Protein AF-A0A1V3X0R5-F1 (afdb_monomer)

Organism: Mycobacterium kansasii (NCBI:txid1768)

Radius of gyration: 15.42 Å; Cα contacts (8 Å, |Δi|>4): 188; chains: 1; bounding box: 32×33×42 Å

Sequence (121 aa):
MGLELEAHCYDPADPFRRPGWDEITDVLDWVSPLPGGSAVSVEPGGAVELSGPPCDGVVAAIDAMNRDQAVLRPAFADAGLGLVFLGADPLRPTKRINPGPRYRAMEQFFAASDSGAAGRR

Secondary structure (DSSP, 8-state):
---EEEEEEE-SS-TTSPPPHHHHHHHHHHHPSPTT--EEEE-TTSEEEEEPPP-SSHHHHHHHHHHHHHHHHHHHHHTT-EEE--SS-SSS--------HHHHHHHHHHHHTSGGGGG--

InterPro domains:
  IPR006336 Glutamate--cysteine ligase, GCS2 [PF04107] (1-120)
  IPR014746 Glutamine synthetase/guanido kinase, catalytic domain [SSF55931] (1-110)
  IPR035434 Glutamate--cysteine ligase, bacteria and plant [PTHR34378] (16-113)

Nearest PDB structures (foldseek):
  1r8g-assembly1_A  TM=8.107E-01  e=7.255E-03  Escherichia coli
  1r8g-assembly1_B  TM=7.987E-01  e=6.813E-03  Escherichia coli
  3o6x-assembly1_E  TM=6.844E-01  e=8.456E-02  Bacteroides fragilis NCTC 9343
  1yz7-assembly1_A  TM=6.116E-01  e=3.972E-02  Pyrococcus abyssi

Solvent-accessible surface area (backbone atoms only — not comparable to full-atom values): 6959 Å² total; per-residue (Å²): 71,64,52,73,51,56,21,44,50,31,28,79,92,42,66,74,49,73,64,52,50,64,71,53,49,62,51,51,70,71,55,62,83,35,91,37,54,37,50,76,50,71,44,52,64,42,27,43,33,37,45,35,52,76,29,90,42,70,65,53,31,51,54,23,52,52,49,33,49,65,54,51,52,55,53,36,44,76,72,60,30,40,77,44,78,54,99,64,71,90,76,48,79,83,54,78,51,54,87,51,69,70,58,50,52,50,52,52,48,31,63,73,66,67,57,52,56,82,70,66,129

Mean predicted aligned error: 4.79 Å

Foldseek 3Di:
DKDKFWWQKAQPVDRQDHDAPCLLVVLVVPCPPFPLRWDWDADQQGIIMTIGDDDDDDVSNVVSVVSRCVSSQVSQVVSNMGIGGDPDSPRYARDGRDPDPVVVVVVVVCVVVVVVCVRPD

pLDDT: mean 92.12, std 12.57, range [36.5, 98.5]

Structure (mmCIF, N/CA/C/O backbone):
data_AF-A0A1V3X0R5-F1
#
_entry.id   AF-A0A1V3X0R5-F1
#
loop_
_atom_site.group_PDB
_atom_site.id
_atom_site.type_symbol
_atom_site.label_atom_id
_atom_site.label_alt_id
_atom_site.label_comp_id
_atom_site.label_asym_id
_atom_site.label_entity_id
_atom_site.label_seq_id
_atom_site.pdbx_PDB_ins_code
_atom_site.Cartn_x
_atom_site.Cartn_y
_atom_site.Cartn_z
_atom_site.occupancy
_atom_site.B_iso_or_equiv
_atom_site.auth_seq_id
_atom_site.auth_comp_id
_atom_site.auth_asym_id
_atom_site.auth_atom_id
_atom_site.pdbx_PDB_model_num
ATOM 1 N N . MET A 1 1 ? -7.974 14.397 12.613 1.00 93.12 1 MET A N 1
ATOM 2 C CA . MET A 1 1 ? -6.610 14.176 12.084 1.00 93.12 1 MET A CA 1
ATOM 3 C C . MET A 1 1 ? -6.658 12.938 11.203 1.00 93.12 1 MET A C 1
ATOM 5 O O . MET A 1 1 ? -7.240 11.968 11.661 1.00 93.12 1 MET A O 1
A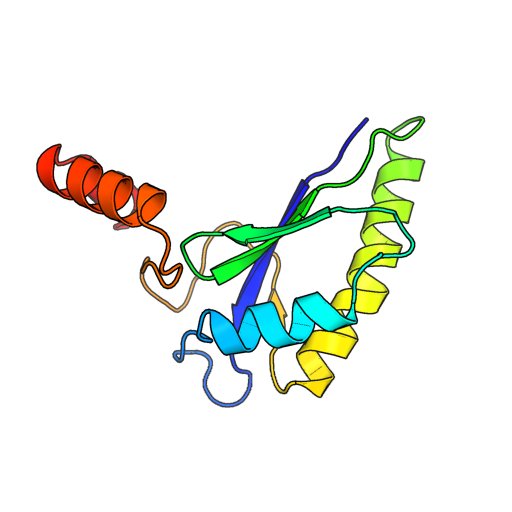TOM 9 N N . GLY A 1 2 ? -6.153 12.991 9.968 1.00 94.12 2 GLY A N 1
ATOM 10 C CA . GLY A 1 2 ? -6.056 11.827 9.075 1.00 94.12 2 GLY A CA 1
ATOM 11 C C . GLY A 1 2 ? -4.593 11.457 8.830 1.00 94.12 2 GLY A C 1
ATOM 12 O O . GLY A 1 2 ? -3.733 12.340 8.866 1.00 94.12 2 GLY A O 1
ATOM 13 N N . LEU A 1 3 ? -4.323 10.169 8.622 1.00 97.75 3 LEU A N 1
ATOM 14 C CA . LEU A 1 3 ? -2.995 9.643 8.309 1.00 97.75 3 LEU A CA 1
ATOM 15 C C . LEU A 1 3 ? -3.035 8.918 6.973 1.00 97.75 3 LEU A C 1
ATOM 17 O O . LEU A 1 3 ? -3.980 8.179 6.708 1.00 97.75 3 LEU A O 1
ATOM 21 N N . GLU A 1 4 ? -1.971 9.082 6.199 1.00 97.94 4 GLU A N 1
ATOM 22 C CA . GLU A 1 4 ? -1.746 8.344 4.962 1.00 97.94 4 GLU A CA 1
ATOM 23 C C . GLU A 1 4 ? -0.385 7.660 5.039 1.00 97.94 4 GLU A C 1
ATOM 25 O O . GLU A 1 4 ? 0.580 8.246 5.540 1.00 97.94 4 GLU A O 1
ATOM 30 N N . LEU A 1 5 ? -0.324 6.403 4.605 1.00 97.50 5 LEU A N 1
ATOM 31 C CA . LEU A 1 5 ? 0.904 5.616 4.560 1.00 97.50 5 LEU A CA 1
ATOM 32 C C . LEU A 1 5 ? 0.978 4.829 3.258 1.00 97.50 5 LEU A C 1
ATOM 34 O O . LEU A 1 5 ? -0.001 4.210 2.851 1.00 97.50 5 LEU A O 1
ATOM 38 N N . GLU A 1 6 ? 2.177 4.757 2.692 1.00 97.81 6 GLU A N 1
ATOM 39 C CA . GLU A 1 6 ? 2.476 3.940 1.520 1.00 97.81 6 GLU A CA 1
ATOM 40 C C . GLU A 1 6 ? 3.454 2.818 1.876 1.00 97.81 6 GLU A C 1
ATOM 42 O O . GLU A 1 6 ? 4.437 3.016 2.600 1.00 97.81 6 GLU A O 1
ATOM 47 N N . ALA A 1 7 ? 3.201 1.630 1.332 1.00 97.88 7 ALA A N 1
ATOM 48 C CA . ALA A 1 7 ? 4.095 0.488 1.416 1.00 97.88 7 ALA A CA 1
ATOM 49 C C . ALA A 1 7 ? 4.480 -0.020 0.030 1.00 97.88 7 ALA A C 1
ATOM 51 O O . ALA A 1 7 ? 3.631 -0.284 -0.820 1.00 97.88 7 ALA A O 1
ATOM 52 N N . HIS A 1 8 ? 5.769 -0.262 -0.181 1.00 97.69 8 HIS A N 1
ATOM 53 C CA . HIS A 1 8 ? 6.229 -0.985 -1.354 1.00 97.69 8 HIS A CA 1
ATOM 54 C C . HIS A 1 8 ? 5.848 -2.461 -1.239 1.00 97.69 8 HIS A C 1
ATOM 56 O O . HIS A 1 8 ? 6.253 -3.145 -0.294 1.00 97.69 8 HIS A O 1
ATOM 62 N N . CYS A 1 9 ? 5.115 -2.958 -2.236 1.00 97.75 9 CYS A N 1
ATOM 63 C CA . CYS A 1 9 ? 4.867 -4.381 -2.398 1.00 97.75 9 CYS A CA 1
ATOM 64 C C . CYS A 1 9 ? 6.084 -5.056 -3.043 1.00 97.75 9 CYS A C 1
ATOM 66 O O . CYS A 1 9 ? 6.635 -4.563 -4.036 1.00 97.75 9 CYS A O 1
ATOM 68 N N . TYR A 1 10 ? 6.530 -6.181 -2.498 1.00 97.88 10 TYR A N 1
ATOM 69 C CA . TYR A 1 10 ? 7.657 -6.946 -3.029 1.00 97.88 10 TYR A CA 1
ATOM 70 C C . TYR A 1 10 ? 7.381 -8.445 -2.995 1.00 97.88 10 TYR A C 1
ATOM 72 O O . TYR A 1 10 ? 6.524 -8.906 -2.248 1.00 97.88 10 TYR A O 1
ATOM 80 N N . ASP A 1 11 ? 8.102 -9.189 -3.826 1.00 98.00 11 ASP A N 1
ATOM 81 C CA . ASP A 1 11 ? 8.097 -10.646 -3.800 1.00 98.00 11 ASP A CA 1
ATOM 82 C C . ASP A 1 11 ? 9.225 -11.124 -2.863 1.00 98.00 11 ASP A C 1
ATOM 84 O O . ASP A 1 11 ? 10.393 -10.815 -3.115 1.00 98.00 11 ASP A O 1
ATOM 88 N N . PRO A 1 12 ? 8.924 -11.836 -1.763 1.00 97.56 12 PRO A N 1
ATOM 89 C CA . PRO A 1 12 ? 9.945 -12.355 -0.858 1.00 97.56 12 PRO A CA 1
ATOM 90 C C . PRO A 1 12 ? 10.879 -13.400 -1.489 1.00 97.56 12 PRO A C 1
ATOM 92 O O . PRO A 1 12 ? 12.005 -13.550 -1.017 1.00 97.56 12 PRO A O 1
ATOM 95 N N . ALA A 1 13 ? 10.436 -14.124 -2.523 1.00 97.88 13 ALA A N 1
ATOM 96 C CA . ALA A 1 13 ? 11.241 -15.109 -3.244 1.00 97.88 13 ALA A CA 1
ATOM 97 C C . ALA A 1 13 ? 12.154 -14.465 -4.302 1.00 97.88 13 ALA A C 1
ATOM 99 O O . ALA A 1 13 ? 13.220 -15.006 -4.597 1.00 97.88 13 ALA A O 1
ATOM 100 N N . ASP A 1 14 ? 11.770 -13.302 -4.836 1.00 97.75 14 ASP A N 1
ATOM 101 C CA . ASP A 1 14 ? 12.593 -12.487 -5.737 1.00 97.75 14 ASP A CA 1
ATOM 102 C C . ASP A 1 14 ? 12.389 -10.978 -5.480 1.00 97.75 14 ASP A C 1
ATOM 104 O O . ASP A 1 14 ? 11.569 -10.333 -6.141 1.00 97.75 14 ASP A O 1
ATOM 108 N N . PRO A 1 15 ? 13.166 -10.364 -4.565 1.00 95.81 15 PRO A N 1
ATOM 109 C CA . PRO A 1 15 ? 13.003 -8.952 -4.207 1.00 9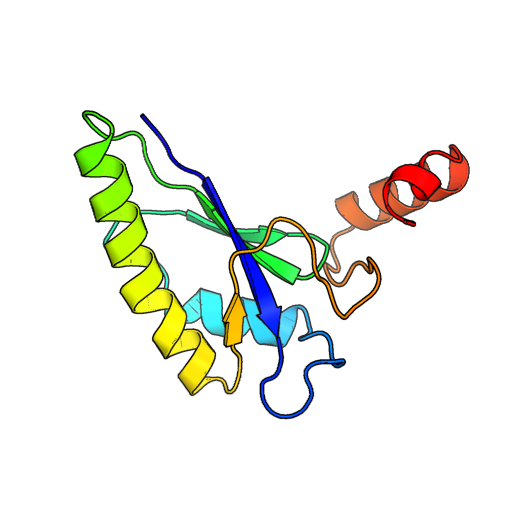5.81 15 PRO A CA 1
ATOM 110 C C . PRO A 1 15 ? 13.230 -7.959 -5.357 1.00 95.81 15 PRO A C 1
ATOM 112 O O . PRO A 1 15 ? 12.821 -6.800 -5.253 1.00 95.81 15 PRO A O 1
ATOM 115 N N . PHE A 1 16 ? 13.877 -8.379 -6.452 1.00 96.12 16 PHE A N 1
ATOM 116 C CA . PHE A 1 16 ? 14.064 -7.543 -7.640 1.00 96.12 16 PHE A CA 1
ATOM 117 C C . PHE A 1 16 ? 12.846 -7.576 -8.568 1.00 96.12 16 PHE A C 1
ATOM 119 O O . PHE A 1 16 ? 12.643 -6.637 -9.349 1.00 96.12 16 PHE A O 1
ATOM 126 N N . ARG A 1 17 ? 11.991 -8.603 -8.463 1.00 96.19 17 ARG A N 1
ATOM 127 C CA . ARG A 1 17 ? 10.705 -8.644 -9.158 1.00 96.19 17 ARG A CA 1
ATOM 128 C C . ARG A 1 17 ? 9.781 -7.566 -8.597 1.00 96.19 17 ARG A C 1
ATOM 130 O O . ARG A 1 17 ? 9.627 -7.375 -7.389 1.00 96.19 17 ARG A O 1
ATOM 137 N N . ARG A 1 18 ? 9.133 -6.832 -9.499 1.00 96.38 18 ARG A N 1
ATOM 138 C CA . ARG A 1 18 ? 8.031 -5.929 -9.155 1.00 96.38 18 ARG A CA 1
ATOM 139 C C . ARG A 1 18 ? 6.717 -6.705 -9.288 1.00 96.38 18 ARG A C 1
ATOM 141 O O . ARG A 1 18 ? 6.437 -7.123 -10.414 1.00 96.38 18 ARG A O 1
ATOM 148 N N . PRO A 1 19 ? 5.937 -6.885 -8.205 1.00 98.12 19 PRO A N 1
ATOM 149 C CA . PRO A 1 19 ? 4.580 -7.408 -8.307 1.00 98.12 19 PRO A CA 1
ATOM 150 C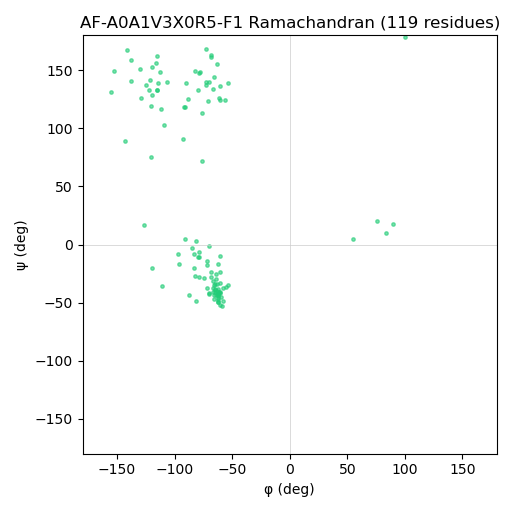 C . PRO A 1 19 ? 3.750 -6.583 -9.295 1.00 98.12 19 PRO A C 1
ATOM 152 O O . PRO A 1 19 ? 3.903 -5.360 -9.386 1.00 98.12 19 PRO A O 1
ATOM 155 N N . GLY A 1 20 ? 2.943 -7.270 -10.095 1.00 97.69 20 GLY A N 1
ATOM 156 C CA . GLY A 1 20 ? 2.068 -6.683 -11.096 1.00 97.69 20 GLY A CA 1
ATOM 157 C C . GLY A 1 20 ? 0.862 -5.979 -10.484 1.00 97.69 20 GLY A C 1
ATOM 158 O O . GLY A 1 20 ? 0.576 -6.110 -9.299 1.00 97.69 20 GLY A O 1
ATOM 159 N N . TRP A 1 21 ? 0.150 -5.220 -11.319 1.00 97.44 21 TRP A N 1
ATOM 160 C CA . TRP A 1 21 ? -1.073 -4.530 -10.909 1.00 97.44 21 TRP A CA 1
ATOM 161 C C . TRP A 1 21 ? -2.124 -5.524 -10.404 1.00 97.44 21 TRP A C 1
ATOM 163 O O . TRP A 1 21 ? -2.561 -5.396 -9.267 1.00 97.44 21 TRP A O 1
ATOM 173 N N . ASP A 1 22 ? -2.425 -6.543 -11.215 1.00 97.56 22 ASP A N 1
ATOM 174 C CA . ASP A 1 22 ? -3.448 -7.548 -10.906 1.00 97.56 22 ASP A CA 1
ATOM 175 C C . ASP A 1 22 ? -3.095 -8.340 -9.635 1.00 97.56 22 ASP A C 1
ATOM 177 O O . ASP A 1 22 ? -3.929 -8.467 -8.750 1.00 97.56 22 ASP A O 1
ATOM 181 N N . GLU A 1 23 ? -1.827 -8.751 -9.466 1.00 97.69 23 GLU A N 1
ATOM 182 C CA . GLU A 1 23 ? -1.360 -9.444 -8.248 1.00 97.69 23 GLU A CA 1
ATOM 183 C C . GLU A 1 23 ? -1.638 -8.645 -6.965 1.00 97.69 23 GLU A C 1
ATOM 185 O O . GLU A 1 23 ? -1.931 -9.228 -5.926 1.00 97.69 23 GLU A O 1
ATOM 190 N N . ILE A 1 24 ? -1.522 -7.314 -7.018 1.00 98.06 24 ILE A N 1
ATOM 191 C CA . ILE A 1 24 ? -1.753 -6.446 -5.858 1.00 98.06 24 ILE A CA 1
ATOM 192 C C . ILE A 1 24 ? -3.251 -6.204 -5.673 1.00 98.06 24 ILE A C 1
ATOM 194 O O . ILE A 1 24 ? -3.754 -6.335 -4.558 1.00 98.06 24 ILE A O 1
ATOM 198 N N . THR A 1 25 ? -3.969 -5.838 -6.739 1.00 97.06 25 THR A N 1
ATOM 199 C CA . THR A 1 25 ? -5.398 -5.513 -6.643 1.00 97.06 25 THR A CA 1
ATOM 200 C C . THR A 1 25 ? -6.238 -6.719 -6.254 1.00 97.06 25 THR A C 1
ATOM 202 O O . THR A 1 25 ? -7.155 -6.559 -5.455 1.00 97.06 25 THR A O 1
ATOM 205 N N . ASP A 1 26 ? -5.869 -7.917 -6.715 1.00 96.69 26 ASP A N 1
ATOM 206 C CA . ASP A 1 26 ? -6.549 -9.155 -6.340 1.00 96.69 26 ASP A CA 1
ATOM 207 C C . ASP A 1 26 ? -6.535 -9.354 -4.820 1.00 96.69 26 ASP A C 1
ATOM 209 O O . ASP A 1 26 ? -7.539 -9.777 -4.263 1.00 96.69 26 ASP A O 1
ATOM 213 N N . VAL A 1 27 ? -5.447 -9.004 -4.120 1.00 97.44 27 VAL A N 1
ATOM 214 C CA . VAL A 1 27 ? -5.390 -9.064 -2.646 1.00 97.44 27 VAL A CA 1
ATOM 215 C C . VAL A 1 27 ? -6.276 -7.990 -2.014 1.00 97.44 27 VAL A C 1
ATOM 217 O O . VAL A 1 27 ? -6.978 -8.258 -1.036 1.00 97.44 27 VAL A O 1
ATOM 220 N N . LEU A 1 28 ? -6.252 -6.771 -2.559 1.00 96.06 28 LEU A N 1
ATOM 221 C CA . LEU A 1 28 ? -7.000 -5.637 -2.011 1.00 96.06 28 LEU A CA 1
ATOM 222 C C . LEU A 1 28 ? -8.514 -5.819 -2.079 1.00 96.06 28 LEU A C 1
ATOM 224 O O . LEU A 1 28 ? -9.217 -5.401 -1.155 1.00 96.06 28 LEU A O 1
ATOM 228 N N . ASP A 1 29 ? -9.005 -6.488 -3.116 1.00 94.25 29 ASP A N 1
ATOM 229 C CA . ASP A 1 29 ? -10.428 -6.779 -3.278 1.00 94.25 29 ASP A CA 1
ATOM 230 C C . ASP A 1 29 ? -10.989 -7.639 -2.126 1.00 94.25 29 ASP A C 1
ATOM 232 O O . ASP A 1 29 ? -12.180 -7.559 -1.823 1.00 94.25 29 ASP A O 1
ATOM 236 N N . TRP A 1 30 ? -10.141 -8.403 -1.421 1.00 93.81 30 TRP A N 1
ATOM 237 C CA . TRP A 1 30 ? -10.550 -9.263 -0.300 1.00 93.81 30 TRP A CA 1
ATOM 238 C C . TRP A 1 30 ? -10.388 -8.644 1.089 1.00 93.81 30 TRP A C 1
ATOM 240 O O . TRP A 1 30 ? -10.966 -9.157 2.047 1.00 93.81 30 TRP A O 1
ATOM 250 N N . VAL A 1 31 ? -9.603 -7.572 1.235 1.00 92.81 31 VAL A N 1
ATOM 251 C CA . VAL A 1 31 ? -9.313 -6.974 2.555 1.00 92.81 31 VAL A CA 1
ATOM 252 C C . VAL A 1 31 ? -10.204 -5.783 2.899 1.00 92.81 31 VAL A C 1
ATOM 254 O O . VAL A 1 31 ? -10.170 -5.291 4.025 1.00 92.81 31 VAL A O 1
ATOM 257 N N . SER A 1 32 ? -11.010 -5.314 1.947 1.00 87.12 32 SER A N 1
ATOM 258 C CA . SER A 1 32 ? -11.922 -4.191 2.148 1.00 87.12 32 SER A CA 1
ATOM 259 C C . SER A 1 32 ? -13.307 -4.653 2.639 1.00 87.12 32 SER A C 1
ATOM 261 O O . SER A 1 32 ? -13.846 -5.627 2.110 1.00 87.12 32 SER A O 1
ATOM 263 N N . PRO A 1 33 ? -13.943 -3.949 3.598 1.00 94.88 33 PRO A N 1
ATOM 264 C CA . PRO A 1 33 ? -13.434 -2.783 4.320 1.00 94.88 33 PRO A CA 1
ATOM 265 C C . PRO A 1 33 ? -12.461 -3.159 5.449 1.00 94.88 33 PRO A C 1
ATOM 267 O O . PRO A 1 33 ? -12.640 -4.166 6.135 1.00 94.88 33 PRO A O 1
ATOM 270 N N . LEU A 1 34 ? -11.480 -2.289 5.700 1.00 97.56 34 LEU A N 1
ATOM 271 C CA . LEU A 1 34 ? -10.532 -2.451 6.801 1.00 97.56 34 LEU A CA 1
ATOM 272 C C . LEU A 1 34 ? -11.105 -1.958 8.152 1.00 97.56 34 LEU A C 1
ATOM 274 O O . LEU A 1 34 ? -11.910 -1.023 8.185 1.00 97.56 34 LEU A O 1
ATOM 278 N N . PRO A 1 35 ? -10.700 -2.549 9.293 1.00 97.75 35 PRO A N 1
ATOM 279 C CA . PRO A 1 35 ? -11.302 -2.282 10.609 1.00 97.75 35 PRO A CA 1
ATOM 280 C C . PRO A 1 35 ? -11.043 -0.873 11.176 1.00 97.75 35 PRO A C 1
ATOM 282 O O . PRO A 1 35 ? -11.808 -0.379 12.008 1.00 97.75 35 PRO A O 1
ATOM 285 N N . GLY A 1 36 ? -9.936 -0.244 10.803 1.00 97.25 36 GLY A N 1
ATOM 286 C CA . GLY A 1 36 ? -9.578 1.152 11.064 1.00 97.25 36 GLY A CA 1
ATOM 287 C C . GLY A 1 36 ? -10.198 2.132 10.068 1.00 97.25 36 GLY A C 1
ATOM 288 O O . GLY A 1 36 ? -10.181 3.335 10.319 1.00 97.25 36 GLY A O 1
ATOM 289 N N . GLY A 1 37 ? -10.834 1.622 9.011 1.00 97.38 37 GLY A N 1
ATOM 290 C CA . GLY A 1 37 ? -11.624 2.404 8.069 1.00 97.38 37 GLY A CA 1
ATOM 291 C C . GLY A 1 37 ? -10.813 3.081 6.971 1.00 97.38 37 GLY A C 1
ATOM 292 O O . GLY A 1 37 ? -11.382 3.912 6.265 1.00 97.38 37 GLY A O 1
ATOM 293 N N . SER A 1 38 ? -9.520 2.767 6.821 1.00 98.12 38 SER A N 1
ATOM 294 C CA . SER A 1 38 ? -8.737 3.310 5.710 1.00 98.12 38 SER A CA 1
ATOM 295 C C . SER A 1 38 ? -9.315 2.880 4.364 1.00 98.12 38 SER A C 1
ATOM 297 O O . SER A 1 38 ? -9.648 1.709 4.158 1.00 98.12 38 SER A O 1
ATOM 299 N N . ALA A 1 39 ? -9.386 3.825 3.429 1.00 97.62 39 ALA A N 1
ATOM 300 C CA . ALA A 1 39 ? -9.481 3.493 2.018 1.00 97.62 39 ALA A CA 1
ATOM 301 C C . ALA A 1 39 ? -8.138 2.904 1.570 1.00 97.62 39 ALA A C 1
ATOM 303 O O . ALA A 1 39 ? -7.083 3.383 1.992 1.00 97.62 39 ALA A O 1
ATOM 304 N N . VAL A 1 40 ? -8.183 1.868 0.732 1.00 97.12 40 VAL A N 1
ATOM 305 C CA . VAL A 1 40 ? -6.983 1.200 0.218 1.00 97.12 40 VAL A CA 1
ATOM 306 C C . VAL A 1 40 ? -6.902 1.394 -1.284 1.00 97.12 40 VAL A C 1
ATOM 308 O O . VAL A 1 40 ? -7.894 1.207 -1.993 1.00 97.12 40 VAL A O 1
ATOM 311 N N . SER A 1 41 ? -5.729 1.776 -1.767 1.00 95.81 41 SER A N 1
ATOM 312 C CA . SER A 1 41 ? -5.472 2.097 -3.170 1.00 95.81 41 SER A CA 1
ATOM 313 C C . SER A 1 41 ? -4.091 1.583 -3.589 1.00 95.81 41 SER A C 1
ATOM 315 O O . SER A 1 41 ? -3.280 1.146 -2.767 1.00 95.81 41 SER A O 1
ATOM 317 N N . VAL A 1 42 ? -3.837 1.584 -4.901 1.00 97.00 42 VAL A N 1
ATOM 318 C CA . VAL A 1 42 ? -2.537 1.218 -5.473 1.00 97.00 42 VAL A CA 1
ATOM 319 C C . VAL A 1 42 ? -1.992 2.390 -6.271 1.00 97.00 42 VAL A C 1
ATOM 321 O O . VAL A 1 42 ? -2.563 2.800 -7.290 1.00 97.00 42 VAL A O 1
ATOM 324 N N . GLU A 1 43 ? -0.836 2.875 -5.842 1.00 95.38 43 GLU A N 1
ATOM 325 C CA . GLU A 1 43 ? -0.105 3.938 -6.508 1.00 95.38 43 GLU A CA 1
ATOM 326 C C . GLU A 1 43 ? 0.456 3.485 -7.866 1.00 95.38 43 GLU A C 1
ATOM 328 O O . GLU A 1 43 ? 0.618 2.289 -8.131 1.00 95.38 43 GLU A O 1
ATOM 333 N N . PRO A 1 44 ? 0.824 4.412 -8.770 1.00 94.00 44 PRO A N 1
ATOM 334 C CA . PRO A 1 44 ? 1.248 4.080 -10.132 1.00 94.00 44 PRO A CA 1
ATOM 335 C C . PRO A 1 44 ? 2.378 3.060 -10.231 1.00 94.00 44 PRO A C 1
ATOM 337 O O . PRO A 1 44 ? 2.415 2.278 -11.185 1.00 94.00 44 PRO A O 1
ATOM 340 N N . GLY A 1 45 ? 3.304 3.096 -9.270 1.00 94.12 45 GLY A N 1
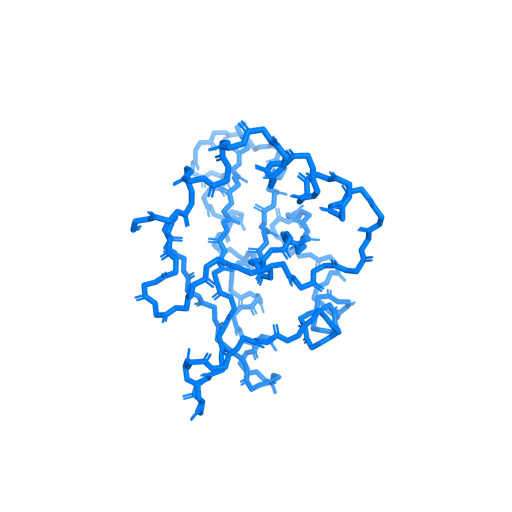ATOM 341 C CA . GLY A 1 45 ? 4.448 2.190 -9.173 1.00 94.12 45 GLY A CA 1
ATOM 342 C C . GLY A 1 45 ? 4.161 0.863 -8.464 1.00 94.12 45 GLY A C 1
ATOM 343 O O . GLY A 1 45 ? 5.061 0.024 -8.395 1.00 94.12 45 GLY A O 1
ATOM 344 N N . GLY A 1 46 ? 2.942 0.665 -7.956 1.00 95.94 46 GLY A N 1
ATOM 345 C CA . GLY A 1 46 ? 2.544 -0.525 -7.206 1.00 95.94 46 GLY A CA 1
ATOM 346 C C . GLY A 1 46 ? 2.761 -0.433 -5.699 1.00 95.94 46 GLY A C 1
ATOM 347 O O . GLY A 1 46 ? 2.832 -1.470 -5.045 1.00 95.94 46 GLY A O 1
ATOM 348 N N . ALA A 1 47 ? 2.937 0.769 -5.140 1.00 97.19 47 ALA A N 1
ATOM 349 C CA . ALA A 1 47 ? 2.860 0.916 -3.690 1.00 97.19 47 ALA A CA 1
ATOM 350 C C . ALA A 1 47 ? 1.394 0.784 -3.257 1.00 97.19 47 ALA A C 1
ATOM 352 O O . ALA A 1 47 ? 0.503 1.265 -3.954 1.00 97.19 47 ALA A O 1
ATOM 353 N N . VAL A 1 48 ? 1.156 0.103 -2.143 1.00 98.06 48 VAL A N 1
ATOM 354 C CA . VAL A 1 48 ? -0.165 0.018 -1.520 1.00 98.06 48 VAL A CA 1
ATOM 355 C C . VAL A 1 48 ? -0.294 1.188 -0.565 1.00 98.06 48 VAL A C 1
ATOM 357 O O . VAL A 1 48 ? 0.557 1.361 0.309 1.00 98.06 48 VAL A O 1
ATOM 360 N N . GLU A 1 49 ? -1.345 1.974 -0.733 1.00 98.00 49 GLU A N 1
ATOM 361 C CA . GLU A 1 49 ? -1.633 3.136 0.096 1.00 98.00 49 GLU A CA 1
ATOM 362 C C . GLU A 1 49 ? -2.808 2.840 1.034 1.00 98.00 49 GLU A C 1
ATOM 364 O O . GLU A 1 49 ? -3.794 2.203 0.658 1.00 98.00 49 GLU A O 1
ATOM 369 N N . LEU A 1 50 ? -2.680 3.312 2.274 1.00 98.25 50 LEU A N 1
ATOM 370 C CA . LEU A 1 50 ? -3.749 3.397 3.261 1.00 98.25 50 LEU A CA 1
ATOM 371 C C . LEU A 1 50 ? -4.052 4.874 3.504 1.00 98.25 50 LEU A C 1
ATOM 373 O O . LEU A 1 50 ? -3.193 5.580 4.031 1.00 98.25 50 LEU A O 1
ATOM 377 N N . SER A 1 51 ? -5.267 5.318 3.184 1.00 98.06 51 SER A N 1
ATOM 378 C CA . SER A 1 51 ? -5.757 6.662 3.512 1.00 98.06 51 SER A CA 1
ATOM 379 C C . SER A 1 51 ? -6.817 6.574 4.609 1.00 98.06 51 SER A C 1
ATOM 381 O O . SER A 1 51 ? -7.953 6.145 4.382 1.00 98.06 51 SER A O 1
ATOM 383 N N . GLY A 1 52 ? -6.412 6.911 5.836 1.00 98.00 52 GLY A N 1
ATOM 384 C CA . GLY A 1 52 ? -7.231 6.791 7.038 1.00 98.00 52 GLY A CA 1
ATOM 385 C C . GLY A 1 52 ? -8.269 7.912 7.177 1.00 98.00 52 GLY A C 1
ATOM 386 O O . GLY A 1 52 ? -8.008 9.059 6.801 1.00 98.00 52 GLY A O 1
ATOM 387 N N . PRO A 1 53 ? -9.441 7.637 7.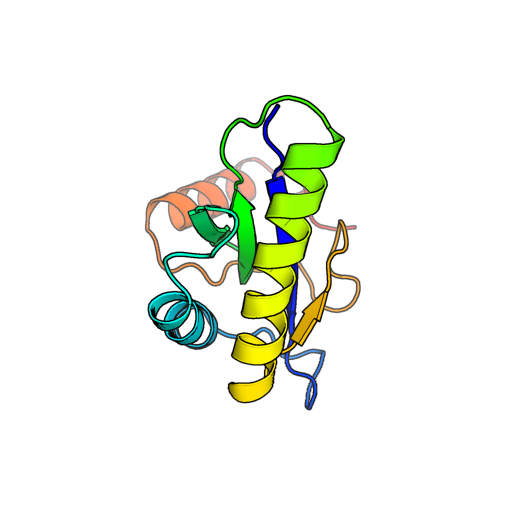779 1.00 97.44 53 PRO A N 1
ATOM 388 C CA . PRO A 1 53 ? -10.454 8.659 8.001 1.00 97.44 53 PRO A CA 1
ATOM 389 C C . PRO A 1 53 ? -9.992 9.688 9.050 1.00 97.44 53 PRO A C 1
ATOM 391 O O . PRO A 1 53 ? -9.089 9.424 9.850 1.00 97.44 53 PRO A O 1
ATOM 394 N N . PRO A 1 54 ? -10.635 10.866 9.125 1.00 97.62 54 PRO A N 1
ATOM 395 C CA . PRO A 1 54 ? -10.403 11.794 10.221 1.00 97.62 54 PRO A CA 1
ATOM 396 C C . PRO A 1 54 ? -10.755 11.167 11.580 1.00 97.62 54 PRO A C 1
ATOM 398 O O . PRO A 1 54 ? -11.889 10.753 11.804 1.00 97.62 54 PRO A O 1
ATOM 401 N N . CYS A 1 55 ? -9.801 11.164 12.511 1.00 97.69 55 CYS A N 1
ATOM 402 C CA . CYS A 1 55 ? -9.995 10.729 13.896 1.00 97.69 55 CYS A CA 1
ATOM 403 C C . CYS A 1 55 ? -9.813 11.872 14.909 1.00 97.69 55 CYS A C 1
ATOM 405 O O . CYS A 1 55 ? -9.159 12.889 14.623 1.00 97.69 55 CYS A O 1
ATOM 407 N N . ASP A 1 56 ? -10.323 11.656 16.123 1.00 97.00 56 ASP A N 1
ATOM 408 C CA . ASP A 1 56 ? -10.208 12.561 17.272 1.00 97.00 56 ASP A CA 1
ATOM 409 C C . ASP A 1 56 ? -8.810 12.495 17.910 1.00 97.00 56 ASP A C 1
ATOM 411 O O . ASP A 1 56 ? -8.592 11.959 18.995 1.00 97.00 56 ASP A O 1
ATOM 415 N N . GLY A 1 57 ? -7.831 13.059 17.203 1.00 97.56 57 GLY A N 1
ATOM 416 C CA . GLY A 1 57 ? -6.457 13.217 17.678 1.00 97.56 57 GLY A CA 1
ATOM 417 C C . GLY A 1 57 ? -5.475 12.167 17.157 1.00 97.56 57 GLY A C 1
ATOM 418 O O . GLY A 1 57 ? -5.816 11.284 16.370 1.00 97.56 57 GLY A O 1
ATOM 419 N N . VAL A 1 58 ? -4.210 12.317 17.569 1.00 98.00 58 VAL A N 1
ATOM 420 C CA . VAL A 1 58 ? -3.094 11.542 17.004 1.00 98.00 58 VAL A CA 1
ATOM 421 C C . VAL A 1 58 ? -3.119 10.069 17.382 1.00 98.00 58 VAL A C 1
ATOM 423 O O . VAL A 1 58 ? -2.931 9.213 16.525 1.00 98.00 58 VAL A O 1
ATOM 426 N N . VAL A 1 59 ? -3.429 9.781 18.644 1.00 98.19 59 VAL A N 1
ATOM 427 C CA . VAL A 1 59 ? -3.470 8.415 19.172 1.00 98.19 59 VAL A CA 1
ATOM 428 C C . VAL A 1 59 ? -4.534 7.592 18.444 1.00 98.19 59 VAL A C 1
ATOM 430 O O . VAL A 1 59 ? -4.223 6.530 17.919 1.00 98.19 59 VAL A O 1
ATOM 433 N N . ALA A 1 60 ? -5.748 8.133 18.299 1.00 98.31 60 ALA A N 1
ATOM 434 C CA . ALA A 1 60 ? -6.846 7.442 17.627 1.00 98.31 60 ALA A CA 1
ATOM 435 C C . ALA A 1 60 ? -6.533 7.096 16.158 1.00 98.31 60 ALA A C 1
ATOM 437 O O . ALA A 1 60 ? -6.850 5.996 15.709 1.00 98.31 60 ALA A O 1
ATOM 438 N N . ALA A 1 61 ? -5.885 8.001 15.415 1.00 98.50 61 ALA A N 1
ATOM 439 C CA . ALA A 1 61 ? -5.528 7.724 14.024 1.00 98.50 61 ALA A CA 1
ATOM 440 C C . ALA A 1 61 ? -4.386 6.699 13.906 1.00 98.50 61 ALA A C 1
ATOM 442 O O . ALA A 1 61 ? -4.423 5.847 13.022 1.00 98.50 61 ALA A O 1
ATOM 443 N N . ILE A 1 62 ? -3.391 6.747 14.803 1.00 98.50 62 ILE A N 1
ATOM 444 C CA . ILE A 1 62 ? -2.313 5.745 14.854 1.00 98.50 62 ILE A CA 1
ATOM 445 C C . ILE A 1 62 ? -2.895 4.360 15.165 1.00 98.50 62 ILE A C 1
ATOM 447 O O . ILE A 1 62 ? -2.552 3.387 14.497 1.00 98.50 62 ILE A O 1
ATOM 451 N N . ASP A 1 63 ? -3.814 4.267 16.126 1.00 98.44 63 ASP A N 1
ATOM 452 C CA . ASP A 1 63 ? -4.467 3.006 16.486 1.00 98.44 63 ASP A CA 1
ATOM 453 C C . ASP A 1 63 ? -5.332 2.452 15.346 1.00 98.44 63 ASP A C 1
ATOM 455 O O . ASP A 1 63 ? -5.359 1.241 15.119 1.00 98.44 63 ASP A O 1
ATOM 459 N N . ALA A 1 64 ? -6.029 3.314 14.597 1.00 98.38 64 ALA A N 1
ATOM 460 C CA . ALA A 1 64 ? -6.744 2.912 13.385 1.00 98.38 64 ALA A CA 1
ATOM 461 C C . ALA A 1 64 ? -5.780 2.362 12.321 1.00 98.38 64 ALA A C 1
ATOM 463 O O . ALA A 1 64 ? -5.968 1.243 11.844 1.00 98.38 64 ALA A O 1
ATOM 464 N N . MET A 1 65 ? -4.696 3.088 12.044 1.00 98.06 65 MET A N 1
ATOM 465 C CA . MET A 1 65 ? -3.691 2.705 11.054 1.00 98.06 65 MET A CA 1
ATOM 466 C C . MET A 1 65 ? -2.978 1.390 11.412 1.00 98.06 65 MET A C 1
ATOM 468 O O . MET A 1 65 ? -2.725 0.552 10.547 1.00 98.06 65 MET A O 1
ATOM 472 N N . ASN A 1 66 ? -2.692 1.160 12.695 1.00 98.31 66 ASN A N 1
ATOM 473 C CA . ASN A 1 66 ? -2.106 -0.095 13.166 1.00 98.31 66 ASN A CA 1
ATOM 474 C C . ASN A 1 66 ? -3.051 -1.288 12.960 1.00 98.31 66 ASN A C 1
ATOM 476 O O . ASN A 1 66 ? -2.601 -2.359 12.552 1.00 98.31 66 ASN A O 1
ATOM 480 N N . ARG A 1 67 ? -4.357 -1.116 13.217 1.00 98.44 67 ARG A N 1
ATOM 481 C CA . ARG A 1 67 ? -5.362 -2.169 12.982 1.00 98.44 67 ARG A CA 1
ATOM 482 C C . ARG A 1 67 ? -5.490 -2.511 11.500 1.00 98.44 67 ARG A C 1
ATOM 484 O O . ARG A 1 67 ? -5.589 -3.686 11.162 1.00 98.44 67 ARG A O 1
ATOM 491 N N . ASP A 1 68 ? -5.423 -1.506 10.637 1.00 98.38 68 ASP A N 1
ATOM 492 C CA . ASP A 1 68 ? -5.465 -1.683 9.184 1.00 98.38 68 ASP A CA 1
ATOM 493 C C . ASP A 1 68 ? -4.236 -2.438 8.669 1.00 98.38 68 ASP A C 1
ATOM 495 O O . ASP A 1 68 ? -4.364 -3.445 7.970 1.00 98.38 68 ASP A O 1
ATOM 499 N N . GLN A 1 69 ? -3.038 -2.049 9.113 1.00 98.06 69 GLN A N 1
ATOM 500 C CA . GLN A 1 69 ? -1.809 -2.780 8.796 1.00 98.06 69 GLN A CA 1
ATOM 501 C C . GLN A 1 69 ? -1.815 -4.228 9.308 1.00 98.06 69 GLN A C 1
ATOM 503 O O . GLN A 1 69 ? -1.223 -5.099 8.667 1.00 98.06 69 GLN A O 1
ATOM 508 N N . ALA A 1 70 ? -2.464 -4.501 10.444 1.00 98.12 70 ALA A N 1
ATOM 509 C CA . ALA A 1 70 ? -2.555 -5.844 11.016 1.00 98.12 70 ALA A CA 1
ATOM 510 C C . ALA A 1 70 ? -3.410 -6.806 10.172 1.00 98.12 70 ALA A C 1
ATOM 512 O O . ALA A 1 70 ? -3.198 -8.012 10.251 1.00 98.12 70 ALA A O 1
ATOM 513 N N . VAL A 1 71 ? -4.333 -6.288 9.353 1.00 98.06 71 VAL A N 1
ATOM 514 C CA . VAL A 1 71 ? -5.097 -7.074 8.366 1.00 98.06 71 VAL A CA 1
ATOM 515 C C . VAL A 1 71 ? -4.344 -7.162 7.042 1.00 98.06 71 VAL A C 1
ATOM 517 O O . VAL A 1 71 ? -4.245 -8.234 6.448 1.00 98.06 71 VAL A O 1
ATOM 520 N N . LEU A 1 72 ? -3.769 -6.044 6.597 1.00 97.25 72 LEU A N 1
ATOM 521 C CA . LEU A 1 72 ? -3.129 -5.954 5.289 1.00 97.25 72 LEU A CA 1
ATOM 522 C C . LEU A 1 72 ? -1.879 -6.844 5.191 1.00 97.25 72 LEU A C 1
ATOM 524 O O . LEU A 1 72 ? -1.689 -7.544 4.201 1.00 97.25 72 LEU A O 1
ATOM 528 N N . ARG A 1 73 ? -1.022 -6.857 6.222 1.00 97.75 73 ARG A N 1
ATOM 529 C CA . ARG A 1 73 ? 0.247 -7.607 6.181 1.00 97.75 73 ARG A CA 1
ATOM 530 C C . ARG A 1 73 ? 0.048 -9.124 6.023 1.00 97.75 73 ARG A C 1
ATOM 532 O O . ARG A 1 73 ? 0.696 -9.678 5.138 1.00 97.75 73 ARG A O 1
ATOM 539 N N . PRO A 1 74 ? -0.809 -9.803 6.815 1.00 98.12 74 PRO A N 1
ATOM 540 C CA . PRO A 1 74 ? -1.084 -11.224 6.609 1.00 98.12 74 PRO A CA 1
ATOM 541 C C . PRO A 1 74 ? -1.721 -11.520 5.253 1.00 98.12 74 PRO A C 1
ATOM 543 O O . PRO A 1 74 ? -1.292 -12.457 4.597 1.00 98.12 74 PRO A O 1
ATOM 546 N N . ALA A 1 75 ? -2.670 -10.698 4.791 1.00 98.12 75 ALA A N 1
ATOM 547 C CA . ALA A 1 75 ? -3.335 -10.930 3.508 1.00 98.12 75 ALA A CA 1
ATOM 548 C C . ALA A 1 75 ? -2.354 -10.926 2.323 1.00 98.12 75 ALA A C 1
ATOM 550 O O . ALA A 1 75 ? -2.419 -11.793 1.454 1.00 98.12 75 ALA A O 1
ATOM 551 N N . PHE A 1 76 ? -1.397 -9.992 2.311 1.00 98.44 76 PHE A N 1
ATOM 552 C CA . PHE A 1 76 ? -0.321 -10.002 1.316 1.00 98.44 76 PHE A CA 1
ATOM 553 C C . PHE A 1 76 ? 0.610 -11.204 1.493 1.00 98.44 76 PHE A C 1
ATOM 555 O O . PHE A 1 76 ? 0.978 -11.828 0.500 1.00 98.44 76 PHE A O 1
ATOM 562 N N . ALA A 1 77 ? 0.955 -11.565 2.732 1.00 98.38 77 ALA A N 1
ATOM 563 C CA . ALA A 1 77 ? 1.805 -12.724 3.003 1.00 98.38 77 ALA A CA 1
ATOM 564 C C . ALA A 1 77 ? 1.172 -14.038 2.514 1.00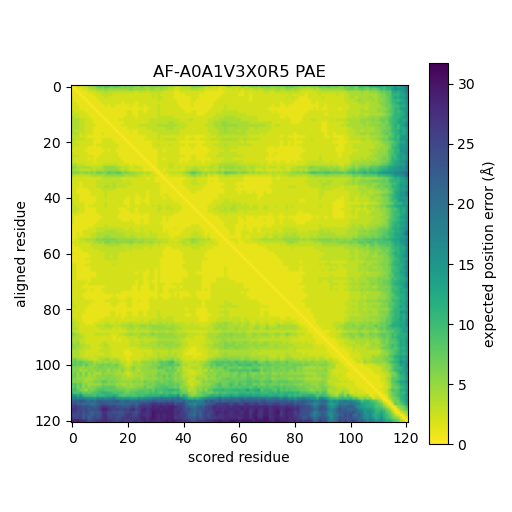 98.38 77 ALA A C 1
ATOM 566 O O . ALA A 1 77 ? 1.868 -14.857 1.914 1.00 98.38 77 ALA A O 1
ATOM 567 N N . ASP A 1 78 ? -0.139 -14.210 2.698 1.00 98.19 78 ASP A N 1
ATOM 568 C CA . ASP A 1 78 ? -0.903 -15.365 2.212 1.00 98.19 78 ASP A CA 1
ATOM 569 C C . ASP A 1 78 ? -0.922 -15.436 0.675 1.00 98.19 78 ASP A C 1
ATOM 571 O O . ASP A 1 78 ? -0.925 -16.524 0.100 1.00 98.19 78 ASP A O 1
ATOM 575 N N . ALA A 1 79 ? -0.852 -14.283 0.002 1.00 97.69 79 ALA A N 1
ATOM 576 C CA . ALA A 1 79 ? -0.681 -14.177 -1.446 1.00 97.69 79 ALA A CA 1
ATOM 577 C C . ALA A 1 79 ? 0.782 -14.332 -1.915 1.00 97.69 79 ALA A C 1
ATOM 579 O O . ALA A 1 79 ? 1.071 -14.197 -3.104 1.00 97.69 79 ALA A O 1
ATOM 580 N N . GLY A 1 80 ? 1.722 -14.610 -1.005 1.00 98.31 80 GLY A N 1
ATOM 581 C CA . GLY A 1 80 ? 3.146 -14.737 -1.321 1.00 98.31 80 GLY A CA 1
ATOM 582 C C . GLY A 1 80 ? 3.855 -13.401 -1.556 1.00 98.31 80 GLY A C 1
ATOM 583 O O . GLY A 1 80 ? 4.918 -13.375 -2.170 1.00 98.31 80 GLY A O 1
ATOM 584 N N . LEU A 1 81 ? 3.291 -12.292 -1.077 1.00 98.50 81 LEU A N 1
ATOM 585 C CA . LEU A 1 81 ? 3.817 -10.938 -1.226 1.00 98.50 81 LEU A CA 1
ATOM 586 C C . LEU A 1 81 ? 4.182 -10.326 0.135 1.00 98.50 81 LEU A C 1
ATOM 588 O O . LEU A 1 81 ? 3.667 -10.698 1.185 1.00 98.50 81 LEU A O 1
ATOM 592 N N . GLY A 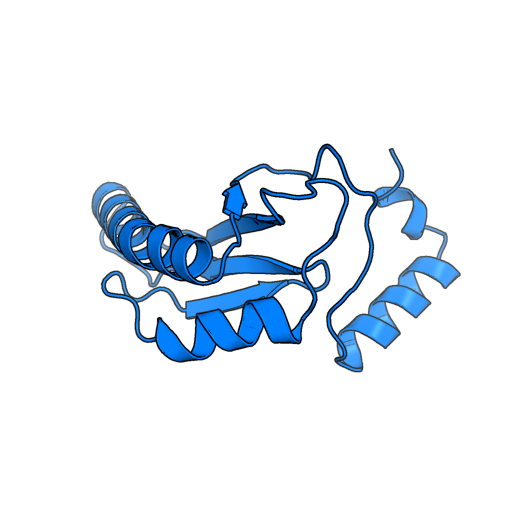1 82 ? 5.089 -9.354 0.129 1.00 97.94 82 GLY A N 1
ATOM 593 C CA . GLY A 1 82 ? 5.494 -8.596 1.310 1.00 97.94 82 GLY A CA 1
ATOM 594 C C . GLY A 1 82 ? 5.211 -7.104 1.166 1.00 97.94 82 GLY A C 1
ATOM 595 O O . GLY A 1 82 ? 5.230 -6.565 0.061 1.00 97.94 82 GLY A O 1
ATOM 596 N N . LEU A 1 83 ? 5.003 -6.427 2.300 1.00 98.06 83 LEU A N 1
ATOM 597 C CA . LEU A 1 83 ? 4.826 -4.975 2.381 1.00 98.06 83 LEU A CA 1
ATOM 598 C C . LEU A 1 83 ? 5.910 -4.334 3.250 1.00 98.06 83 LEU A C 1
ATOM 600 O O . LEU A 1 83 ? 6.101 -4.717 4.410 1.00 98.06 83 LEU A O 1
ATOM 604 N N . VAL A 1 84 ? 6.575 -3.309 2.714 1.00 96.44 84 VAL A N 1
ATOM 605 C CA . VAL A 1 84 ? 7.587 -2.528 3.435 1.00 96.44 84 VAL A CA 1
ATOM 606 C C . VAL A 1 84 ? 7.308 -1.025 3.329 1.00 96.44 84 VAL A C 1
ATOM 608 O O . VAL A 1 84 ? 7.157 -0.488 2.238 1.00 96.44 84 VAL A O 1
ATOM 611 N N . PHE A 1 85 ? 7.236 -0.341 4.472 1.00 95.69 85 PHE A N 1
ATOM 612 C CA . PHE A 1 85 ? 6.932 1.093 4.560 1.00 95.69 85 PHE A CA 1
ATOM 613 C C . PHE A 1 85 ? 8.239 1.892 4.562 1.00 95.69 85 PHE A C 1
ATOM 615 O O . PHE A 1 85 ? 8.848 2.105 5.611 1.00 95.69 85 PHE A O 1
ATOM 622 N N . LEU A 1 86 ? 8.696 2.279 3.373 1.00 94.94 86 LEU A N 1
ATOM 623 C CA . LEU A 1 86 ?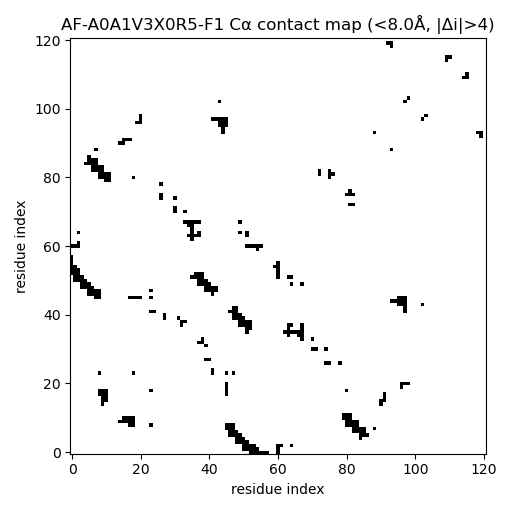 9.885 3.103 3.150 1.00 94.94 86 LEU A CA 1
ATOM 624 C C . LEU A 1 86 ? 9.522 4.250 2.209 1.00 94.94 86 LEU A C 1
ATOM 626 O O . LEU A 1 86 ? 8.655 4.095 1.359 1.00 94.94 86 LEU A O 1
ATOM 630 N N . GLY A 1 87 ? 10.213 5.384 2.336 1.00 91.81 87 GLY A N 1
ATOM 631 C CA . GLY A 1 87 ? 9.963 6.543 1.470 1.00 91.81 87 GLY A CA 1
ATOM 632 C C . GLY A 1 87 ? 10.444 6.369 0.024 1.00 91.81 87 GLY A C 1
ATOM 633 O O . GLY A 1 87 ? 10.084 7.166 -0.836 1.00 91.81 87 GLY A O 1
ATOM 634 N N . ALA A 1 88 ? 11.278 5.364 -0.247 1.00 91.69 88 ALA A N 1
ATOM 635 C CA . ALA A 1 88 ? 11.728 5.011 -1.586 1.00 91.69 88 ALA A CA 1
ATOM 636 C C . ALA A 1 88 ? 12.076 3.522 -1.650 1.00 91.69 88 ALA A C 1
ATOM 638 O O . ALA A 1 88 ? 12.544 2.944 -0.665 1.00 91.69 88 ALA A O 1
ATOM 639 N N . ASP A 1 89 ? 11.891 2.929 -2.829 1.00 93.44 89 ASP A N 1
ATOM 640 C CA . ASP A 1 89 ? 12.258 1.545 -3.097 1.00 93.44 89 ASP A CA 1
ATOM 641 C C . ASP A 1 89 ? 1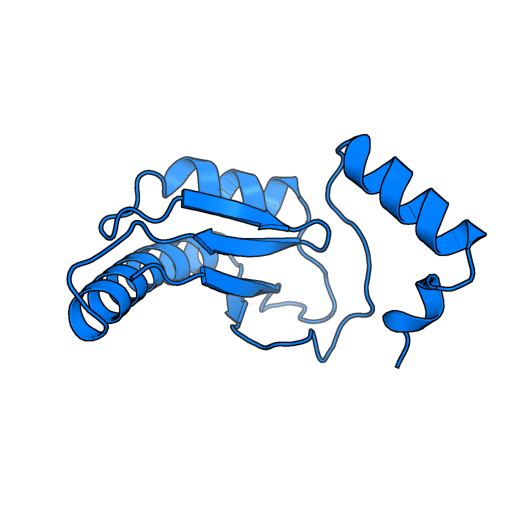3.781 1.459 -3.272 1.00 93.44 89 ASP A C 1
ATOM 643 O O . ASP A 1 89 ? 14.311 2.013 -4.239 1.00 93.44 89 ASP A O 1
ATOM 647 N N . PRO A 1 90 ? 14.510 0.796 -2.356 1.00 91.00 90 PRO A N 1
ATOM 648 C CA . PRO A 1 90 ? 15.966 0.786 -2.406 1.00 91.00 90 PRO A CA 1
ATOM 649 C C . PRO A 1 90 ? 16.526 -0.209 -3.431 1.00 91.00 90 PRO A C 1
ATOM 651 O O . PRO A 1 90 ? 17.730 -0.198 -3.681 1.00 91.00 90 PRO A O 1
ATOM 654 N N . LEU A 1 91 ? 15.695 -1.098 -3.993 1.00 94.62 91 LEU A N 1
ATOM 655 C CA . LEU A 1 91 ? 16.146 -2.206 -4.842 1.00 94.62 91 LEU A CA 1
ATOM 656 C C . LEU A 1 91 ? 15.740 -2.042 -6.303 1.00 94.62 91 LEU A C 1
ATOM 658 O O . LEU A 1 91 ? 16.475 -2.463 -7.197 1.00 94.62 91 LEU A O 1
ATOM 662 N N . ARG A 1 92 ? 14.560 -1.472 -6.563 1.00 94.62 92 ARG A N 1
ATOM 663 C CA . ARG A 1 92 ? 13.965 -1.456 -7.902 1.00 94.62 92 ARG A CA 1
ATOM 664 C C . ARG A 1 92 ? 13.862 -0.027 -8.429 1.00 94.62 92 ARG A C 1
ATOM 666 O O . ARG A 1 92 ? 13.321 0.837 -7.742 1.00 94.62 92 ARG A O 1
ATOM 673 N N . PRO A 1 93 ? 14.277 0.230 -9.683 1.00 92.44 93 PRO A N 1
ATOM 674 C CA . PRO A 1 93 ? 14.115 1.544 -10.289 1.00 92.44 93 PRO A CA 1
ATOM 675 C C . PRO A 1 93 ? 12.632 1.909 -10.426 1.00 92.44 93 PRO A C 1
ATOM 677 O O . PRO A 1 93 ? 11.760 1.034 -10.533 1.00 92.44 93 PRO A O 1
ATOM 680 N N . THR A 1 94 ? 12.358 3.212 -10.469 1.00 90.25 94 THR A N 1
ATOM 681 C CA . THR A 1 94 ? 11.017 3.764 -10.681 1.00 90.25 94 THR A CA 1
ATOM 682 C C . THR A 1 94 ? 10.417 3.232 -11.988 1.00 90.25 94 THR A C 1
ATOM 684 O O . THR A 1 94 ? 11.019 3.307 -13.058 1.00 90.25 94 THR A O 1
ATOM 687 N N . LYS A 1 95 ? 9.226 2.627 -11.902 1.00 91.38 95 LYS A N 1
ATOM 688 C CA . LYS A 1 95 ? 8.514 2.048 -13.050 1.00 91.38 95 LYS A CA 1
ATOM 689 C C . LYS A 1 95 ? 7.016 2.010 -12.774 1.00 91.38 95 LYS A C 1
ATOM 691 O O . LYS A 1 95 ? 6.606 1.499 -11.735 1.00 91.38 95 LYS A O 1
ATOM 696 N N . ARG A 1 96 ? 6.206 2.487 -13.723 1.00 93.25 96 ARG A N 1
ATOM 697 C CA . ARG A 1 96 ? 4.743 2.379 -13.668 1.00 93.25 96 ARG A CA 1
ATOM 698 C C . ARG A 1 96 ? 4.292 0.941 -13.937 1.00 93.25 96 ARG A C 1
ATOM 700 O O . ARG A 1 96 ? 4.765 0.304 -14.879 1.00 93.25 96 ARG A O 1
ATOM 707 N N . ILE A 1 97 ? 3.326 0.477 -13.152 1.00 95.12 97 ILE A N 1
ATOM 708 C CA . ILE A 1 97 ? 2.574 -0.764 -13.393 1.00 95.12 97 ILE A CA 1
ATOM 709 C C . ILE A 1 97 ? 1.072 -0.515 -13.552 1.00 95.12 97 ILE A C 1
ATOM 711 O O . ILE A 1 97 ? 0.392 -1.323 -14.171 1.00 95.12 97 ILE A O 1
ATOM 715 N N . ASN A 1 98 ? 0.561 0.621 -13.064 1.00 94.94 98 ASN A N 1
ATOM 716 C CA . ASN A 1 98 ? -0.848 0.982 -13.199 1.00 94.94 98 ASN A CA 1
ATOM 717 C C . ASN A 1 98 ? -1.253 1.121 -14.685 1.00 94.94 98 ASN A C 1
ATOM 719 O O . ASN A 1 98 ? -0.609 1.892 -15.411 1.00 94.94 98 ASN A O 1
ATOM 723 N N . PRO A 1 99 ? -2.306 0.424 -15.160 1.00 92.50 99 PRO A N 1
ATOM 724 C CA . PRO A 1 99 ? -2.699 0.407 -16.572 1.00 92.50 99 PRO A CA 1
ATOM 725 C C . PRO A 1 99 ? -3.482 1.654 -17.028 1.00 92.50 99 PRO A C 1
ATOM 727 O O . PRO A 1 99 ? -3.685 1.849 -18.231 1.00 92.50 99 PRO A O 1
ATOM 730 N N . GLY A 1 100 ? -3.918 2.503 -16.093 1.00 91.94 100 GLY A N 1
ATOM 731 C CA . GLY A 1 100 ? -4.855 3.598 -16.313 1.00 91.94 100 GLY A CA 1
ATOM 732 C C . GLY A 1 100 ? -4.340 4.725 -17.227 1.00 91.94 100 GLY A C 1
ATOM 733 O O . GLY A 1 100 ? -3.166 5.113 -17.168 1.00 91.94 100 GLY A O 1
ATOM 734 N N . PRO A 1 101 ? -5.224 5.326 -18.050 1.00 88.69 101 PRO A N 1
ATOM 735 C CA . PRO A 1 101 ? -4.835 6.314 -19.060 1.00 88.69 101 PRO A CA 1
ATOM 736 C C . PRO A 1 101 ? -4.296 7.618 -18.458 1.00 88.69 101 PRO A C 1
ATOM 738 O O . PRO A 1 101 ? -3.399 8.227 -19.036 1.00 88.69 101 PRO A O 1
ATOM 741 N N . ARG A 1 102 ? -4.785 8.020 -17.275 1.00 88.94 102 ARG A N 1
ATOM 742 C CA . ARG A 1 102 ? -4.314 9.216 -16.557 1.00 88.94 102 ARG A CA 1
ATOM 743 C C . ARG A 1 102 ? -2.817 9.144 -16.260 1.00 88.94 102 ARG A C 1
ATOM 745 O O . ARG A 1 102 ? -2.080 10.081 -16.552 1.00 88.94 102 ARG A O 1
ATOM 752 N N . TYR A 1 103 ? -2.361 8.019 -15.717 1.00 86.00 103 TYR A N 1
ATOM 753 C CA . TYR A 1 103 ? -0.961 7.842 -15.340 1.00 86.00 103 TYR A CA 1
ATOM 754 C C . TYR A 1 103 ? -0.050 7.632 -16.548 1.00 86.00 103 TYR A C 1
ATOM 756 O O . TYR A 1 103 ? 1.098 8.064 -16.517 1.00 86.00 103 TYR A O 1
ATOM 764 N N . ARG A 1 104 ? -0.569 7.058 -17.642 1.00 86.75 104 ARG A N 1
ATOM 765 C CA . ARG A 1 104 ? 0.143 7.032 -18.928 1.00 86.75 104 ARG A CA 1
ATOM 766 C C . ARG A 1 104 ? 0.386 8.444 -19.464 1.00 86.75 104 ARG A C 1
ATOM 768 O O . ARG A 1 104 ? 1.501 8.745 -19.872 1.00 86.75 104 ARG A O 1
ATOM 775 N N . ALA A 1 105 ? -0.628 9.309 -19.440 1.00 87.44 105 ALA A N 1
ATOM 776 C CA . ALA A 1 105 ? -0.479 10.699 -19.870 1.00 87.44 105 ALA A CA 1
ATOM 777 C C . ALA A 1 105 ? 0.521 11.464 -18.984 1.00 87.44 105 ALA A C 1
ATOM 779 O O . ALA A 1 105 ? 1.353 12.212 -19.488 1.00 87.44 105 ALA A O 1
ATOM 780 N N . MET A 1 106 ? 0.484 11.227 -17.671 1.00 87.56 106 MET A N 1
ATOM 781 C CA . MET A 1 106 ? 1.417 11.830 -16.718 1.00 87.56 106 MET A CA 1
ATOM 782 C C . MET A 1 106 ? 2.870 11.376 -16.953 1.00 87.56 106 MET A C 1
ATOM 784 O O . MET A 1 106 ? 3.775 12.206 -16.973 1.00 87.56 106 MET A O 1
ATOM 788 N N . GLU A 1 107 ? 3.096 10.082 -17.201 1.00 84.62 107 GLU A N 1
ATOM 789 C CA . GLU A 1 107 ? 4.409 9.530 -17.572 1.00 84.62 107 GLU A CA 1
ATOM 790 C C . GLU A 1 107 ? 4.941 10.155 -18.872 1.00 84.62 107 GLU A C 1
ATOM 792 O O . GLU A 1 107 ? 6.095 10.577 -18.928 1.00 84.62 107 GLU A O 1
ATOM 797 N N . GLN A 1 108 ? 4.090 10.279 -19.897 1.00 86.50 108 GLN A N 1
ATOM 798 C CA . GLN A 1 108 ? 4.442 10.927 -21.166 1.00 86.50 108 GLN A CA 1
ATOM 799 C C . GLN A 1 108 ? 4.802 12.404 -20.983 1.00 86.50 108 GLN A C 1
ATOM 801 O O . GLN A 1 108 ? 5.778 12.869 -21.568 1.00 86.50 108 GLN A O 1
ATOM 806 N N . PHE A 1 109 ? 4.043 13.130 -20.157 1.00 85.62 109 PHE A N 1
ATOM 807 C CA . PHE A 1 109 ? 4.334 14.522 -19.834 1.00 85.62 109 PHE A CA 1
ATOM 808 C C . PHE A 1 109 ? 5.705 14.660 -19.166 1.00 85.62 109 PHE A C 1
ATOM 810 O O . PHE A 1 109 ? 6.539 15.405 -19.670 1.00 85.62 109 PHE A O 1
ATOM 817 N N . PHE A 1 110 ? 5.979 13.891 -18.105 1.00 82.06 110 PHE A N 1
ATOM 818 C CA . PHE A 1 110 ? 7.261 13.957 -17.394 1.00 82.06 110 PHE A CA 1
ATOM 819 C C . PHE A 1 110 ? 8.461 13.553 -18.254 1.00 82.06 110 PHE A C 1
ATOM 821 O O . PHE A 1 110 ? 9.549 14.109 -18.088 1.00 82.06 110 PHE A O 1
ATOM 828 N N . ALA A 1 111 ? 8.275 12.606 -19.177 1.00 83.25 111 ALA A N 1
ATOM 829 C CA . ALA A 1 111 ? 9.296 12.247 -20.153 1.00 83.25 111 ALA A CA 1
ATOM 830 C C . ALA A 1 111 ? 9.576 13.390 -21.144 1.00 83.25 111 ALA A C 1
ATOM 832 O O . ALA A 1 111 ? 10.725 13.598 -21.520 1.00 83.25 111 ALA A O 1
ATOM 833 N N . ALA A 1 112 ? 8.545 14.138 -21.550 1.00 82.81 112 ALA A N 1
ATOM 834 C CA . ALA A 1 112 ? 8.668 15.250 -22.490 1.00 82.81 112 ALA A CA 1
ATOM 835 C C . ALA A 1 112 ? 9.204 16.543 -21.850 1.00 82.81 112 ALA A C 1
ATOM 837 O O . ALA A 1 112 ? 9.825 17.349 -22.539 1.00 82.81 112 ALA A O 1
ATOM 838 N N . SER A 1 113 ? 8.969 16.761 -20.554 1.00 77.69 113 SER A N 1
ATOM 839 C CA . SER A 1 113 ? 9.351 17.990 -19.847 1.00 77.69 113 SER A CA 1
ATOM 840 C C . SER A 1 113 ? 10.742 17.955 -19.201 1.00 77.69 113 SER A C 1
ATOM 842 O O . SER A 1 113 ? 11.079 18.883 -18.471 1.00 77.69 113 SER A O 1
ATOM 844 N N . ASP A 1 114 ? 11.526 16.888 -19.404 1.00 64.25 114 ASP A N 1
ATOM 845 C CA . ASP A 1 114 ? 12.848 16.629 -18.786 1.00 64.25 114 ASP A CA 1
ATOM 846 C C . ASP A 1 114 ? 12.876 16.666 -17.237 1.00 64.25 114 ASP A C 1
ATOM 848 O O . ASP A 1 114 ? 13.903 16.466 -16.590 1.00 64.25 114 ASP A O 1
ATOM 852 N N . SER A 1 115 ? 11.713 16.829 -16.604 1.00 58.88 115 SER A N 1
ATOM 853 C CA . SER A 1 115 ? 11.502 16.683 -15.164 1.00 58.88 115 SER A CA 1
ATOM 854 C C . SER A 1 115 ? 11.401 15.218 -14.724 1.00 58.88 115 SER A C 1
ATOM 856 O O . SER A 1 115 ? 11.448 14.939 -13.528 1.00 58.88 115 SER A O 1
ATOM 858 N N . GLY A 1 116 ? 11.381 14.260 -15.660 1.00 52.25 116 GLY A N 1
ATOM 859 C CA . GLY A 1 116 ? 11.549 12.828 -15.381 1.00 52.25 116 GLY A CA 1
ATOM 860 C C . GLY A 1 116 ? 12.898 12.457 -14.736 1.00 52.25 116 GLY A C 1
ATOM 861 O O . GLY A 1 116 ? 13.068 11.335 -14.259 1.00 52.25 116 GLY A O 1
ATOM 862 N N . ALA A 1 117 ? 13.862 13.384 -14.675 1.00 51.34 117 ALA A N 1
ATOM 863 C CA . ALA A 1 117 ? 15.089 13.233 -13.891 1.00 51.34 117 ALA A CA 1
ATOM 864 C C . ALA A 1 117 ? 14.861 13.325 -12.365 1.00 51.34 117 ALA A C 1
ATOM 866 O O . ALA A 1 117 ? 15.698 12.846 -11.602 1.00 51.34 117 ALA A O 1
ATOM 867 N N . ALA A 1 118 ? 13.722 13.862 -11.905 1.00 46.66 118 ALA A N 1
ATOM 868 C CA . ALA A 1 118 ? 13.389 13.982 -10.479 1.00 46.66 118 ALA A CA 1
ATOM 869 C C . ALA A 1 118 ? 13.086 12.636 -9.778 1.00 46.66 118 ALA A C 1
ATOM 871 O O . ALA A 1 118 ? 12.847 12.619 -8.576 1.00 46.66 118 ALA A O 1
ATOM 872 N N . GLY A 1 119 ? 13.132 11.513 -10.506 1.00 40.62 119 GLY A N 1
ATOM 873 C CA . GLY A 1 119 ? 13.020 10.147 -9.973 1.00 40.62 119 GLY A CA 1
ATOM 874 C C . GLY A 1 119 ? 14.166 9.215 -10.391 1.00 40.62 119 GLY A C 1
ATOM 875 O O . GLY A 1 119 ? 14.013 7.995 -10.320 1.00 40.62 119 GLY A O 1
ATOM 876 N N . ARG A 1 120 ? 15.287 9.774 -10.878 1.00 37.25 120 ARG A N 1
ATOM 877 C CA . ARG A 1 120 ? 16.530 9.051 -11.198 1.00 37.25 120 ARG A CA 1
ATOM 878 C C . ARG A 1 120 ? 17.690 9.610 -10.375 1.00 37.25 120 ARG A C 1
ATOM 880 O O . ARG A 1 120 ? 18.526 10.324 -10.923 1.00 37.25 120 ARG A O 1
ATOM 887 N N . ARG A 1 121 ? 17.744 9.281 -9.086 1.00 36.50 121 ARG A N 1
ATOM 888 C CA . ARG A 1 121 ? 18.988 9.195 -8.308 1.00 36.50 121 ARG A CA 1
ATOM 889 C C . ARG A 1 121 ? 18.849 8.125 -7.246 1.00 36.50 121 ARG A C 1
ATOM 891 O O . ARG A 1 121 ? 17.760 8.080 -6.640 1.00 36.50 121 ARG A O 1
#